Protein AF-A0A9Q5SL62-F1 (afdb_monomer_lite)

Radius of gyration: 17.14 Å; chains: 1; bounding box: 38×36×41 Å

Structure (mmCIF, N/CA/C/O backbone):
data_AF-A0A9Q5SL62-F1
#
_entry.id   AF-A0A9Q5SL62-F1
#
loop_
_atom_site.group_PDB
_atom_site.id
_atom_site.type_symbol
_atom_site.label_atom_id
_atom_site.label_alt_id
_atom_site.label_comp_id
_atom_site.label_asym_id
_atom_site.label_entity_id
_atom_site.label_seq_id
_atom_site.pdbx_PDB_ins_code
_atom_site.Cartn_x
_atom_site.Cartn_y
_atom_site.Cartn_z
_atom_site.occupancy
_atom_site.B_iso_or_equiv
_atom_site.auth_seq_id
_atom_site.auth_comp_id
_atom_site.auth_asym_id
_atom_site.auth_atom_id
_atom_site.pdbx_PDB_model_num
ATOM 1 N N . MET A 1 1 ? 7.998 -10.951 6.630 1.00 58.47 1 MET A N 1
ATOM 2 C CA . MET A 1 1 ? 6.609 -11.305 6.993 1.00 58.47 1 MET A CA 1
ATOM 3 C C . MET A 1 1 ? 5.928 -10.003 7.380 1.00 58.47 1 MET A C 1
ATOM 5 O O . MET A 1 1 ? 6.413 -9.354 8.298 1.00 58.47 1 MET A O 1
ATOM 9 N N . THR A 1 2 ? 4.948 -9.548 6.598 1.00 82.38 2 THR A N 1
ATOM 10 C CA . THR A 1 2 ? 4.288 -8.243 6.794 1.00 82.38 2 THR A CA 1
ATOM 11 C C . THR A 1 2 ? 3.267 -8.331 7.930 1.00 82.38 2 THR A C 1
ATOM 13 O O . THR A 1 2 ? 2.736 -9.412 8.191 1.00 82.38 2 THR A O 1
ATOM 16 N N . ILE A 1 3 ? 2.963 -7.214 8.601 1.00 90.12 3 ILE A N 1
ATOM 17 C CA . ILE A 1 3 ? 1.921 -7.172 9.646 1.00 90.12 3 ILE A CA 1
ATOM 18 C C . ILE A 1 3 ? 0.559 -7.653 9.110 1.00 90.12 3 ILE A C 1
ATOM 20 O O . ILE A 1 3 ? -0.175 -8.342 9.809 1.00 90.12 3 ILE A O 1
ATOM 24 N N . TYR A 1 4 ? 0.294 -7.405 7.824 1.00 94.62 4 TYR A N 1
ATOM 25 C CA . TYR A 1 4 ? -0.929 -7.787 7.114 1.00 94.62 4 TYR A CA 1
ATOM 26 C C . TYR A 1 4 ? -1.117 -9.300 6.943 1.00 94.62 4 TYR A C 1
ATOM 28 O O . TYR A 1 4 ? -2.226 -9.760 6.699 1.00 94.62 4 TYR A O 1
ATOM 36 N N . SER A 1 5 ? -0.052 -10.098 7.081 1.00 94.94 5 SER A N 1
ATOM 37 C CA . SER A 1 5 ? -0.150 -11.563 6.994 1.00 94.94 5 SER A CA 1
ATOM 38 C C . SER A 1 5 ? -0.755 -12.221 8.242 1.00 94.94 5 SER A C 1
ATOM 40 O O . SER A 1 5 ? -1.153 -13.384 8.185 1.00 94.94 5 SER A O 1
ATOM 42 N N . ASP A 1 6 ? -0.865 -11.484 9.352 1.00 96.56 6 ASP A N 1
ATOM 43 C CA . ASP A 1 6 ? -1.499 -11.935 10.591 1.00 96.56 6 ASP A CA 1
ATOM 44 C C . ASP A 1 6 ? -2.630 -10.973 10.980 1.00 96.56 6 ASP A C 1
ATOM 46 O O . ASP A 1 6 ? -2.451 -10.025 11.747 1.00 96.56 6 ASP A O 1
ATOM 50 N N . VAL A 1 7 ? -3.827 -11.241 10.449 1.00 97.25 7 VAL A N 1
ATOM 51 C CA . VAL A 1 7 ? -5.030 -10.414 10.659 1.00 97.25 7 VAL A CA 1
ATOM 52 C C . VAL A 1 7 ? -5.372 -10.268 12.143 1.00 97.25 7 VAL A C 1
ATOM 54 O O . VAL A 1 7 ? -5.831 -9.213 12.572 1.00 97.25 7 VAL A O 1
ATOM 57 N N . THR A 1 8 ? -5.145 -11.309 12.951 1.00 97.25 8 THR A N 1
ATOM 58 C CA . THR A 1 8 ? -5.443 -11.259 14.391 1.00 97.25 8 THR A CA 1
ATOM 59 C C . THR A 1 8 ? -4.473 -10.341 15.119 1.00 97.25 8 THR A C 1
ATOM 61 O O . THR A 1 8 ? -4.894 -9.543 15.960 1.00 97.25 8 THR A O 1
ATOM 64 N N . LYS A 1 9 ? -3.183 -10.416 14.783 1.00 96.00 9 LYS A N 1
ATOM 65 C CA . LYS A 1 9 ? -2.185 -9.490 15.313 1.00 96.00 9 LYS A CA 1
ATOM 66 C C . LYS A 1 9 ? -2.470 -8.055 14.873 1.00 96.00 9 LYS A C 1
ATOM 68 O O . LYS A 1 9 ? -2.503 -7.178 15.733 1.00 96.00 9 LYS A O 1
ATOM 73 N N . TYR A 1 10 ? -2.749 -7.831 13.589 1.00 96.81 10 TYR A N 1
ATOM 74 C CA . TYR A 1 10 ? -3.093 -6.510 13.058 1.00 96.81 10 TYR A CA 1
ATOM 75 C C . TYR A 1 10 ? -4.309 -5.905 13.771 1.00 96.81 10 TYR A C 1
ATOM 77 O O . TYR A 1 10 ? -4.242 -4.782 14.265 1.00 96.81 10 TYR A O 1
ATOM 85 N N . ALA A 1 11 ? -5.399 -6.671 13.903 1.00 96.81 11 ALA A N 1
ATOM 86 C CA . ALA A 1 11 ? -6.613 -6.225 14.587 1.00 96.81 11 ALA A CA 1
ATOM 87 C C . ALA A 1 11 ? -6.337 -5.798 16.032 1.00 96.81 11 ALA A C 1
ATOM 89 O O . ALA A 1 11 ? -6.853 -4.782 16.497 1.00 96.81 11 ALA A O 1
ATOM 90 N N . LYS A 1 12 ? -5.494 -6.563 16.736 1.00 94.50 12 LYS A N 1
ATOM 91 C CA . LYS A 1 12 ? -5.102 -6.269 18.114 1.00 94.50 12 LYS A CA 1
ATOM 92 C C . LYS A 1 12 ? -4.260 -4.999 18.213 1.00 94.50 12 LYS A C 1
ATOM 94 O O . LYS A 1 12 ? -4.520 -4.194 19.100 1.00 94.50 12 LYS A O 1
ATOM 99 N N . GLU A 1 13 ? -3.261 -4.839 17.348 1.00 93.00 13 GLU A N 1
ATOM 100 C CA . GLU A 1 13 ? -2.393 -3.653 17.346 1.00 93.00 13 GLU A CA 1
ATOM 101 C C . GLU A 1 13 ? -3.171 -2.389 16.975 1.00 93.00 13 GLU A C 1
ATOM 103 O O . GLU A 1 13 ? -2.979 -1.353 17.603 1.00 93.00 13 GLU A O 1
ATOM 108 N N . CYS A 1 14 ? -4.118 -2.496 16.040 1.00 93.31 14 CYS A N 1
ATOM 109 C CA . CYS A 1 14 ? -4.952 -1.373 15.620 1.00 93.31 14 CYS A 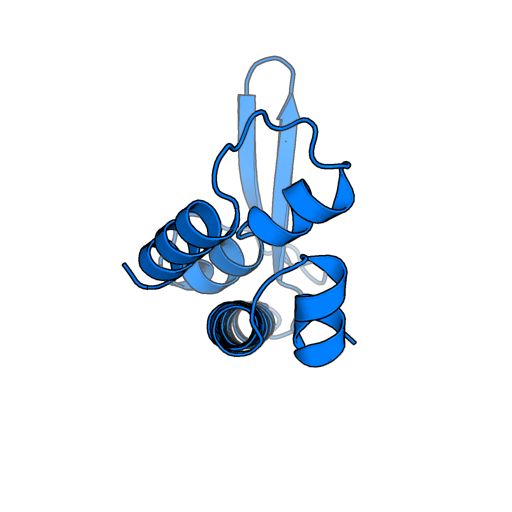CA 1
ATOM 110 C C . CYS A 1 14 ? -6.168 -1.124 16.526 1.00 93.31 14 CYS A C 1
ATOM 112 O O . CYS A 1 14 ? -6.832 -0.103 16.385 1.00 93.31 14 CYS A O 1
ATOM 114 N N . GLY A 1 15 ? -6.504 -2.040 17.439 1.00 93.12 15 GLY A N 1
ATOM 115 C CA . GLY A 1 15 ? -7.691 -1.921 18.291 1.00 93.12 15 GLY A CA 1
ATOM 116 C C . GLY A 1 15 ? -9.014 -1.930 17.512 1.00 93.12 15 GLY A C 1
ATOM 117 O O . GLY A 1 15 ? -9.920 -1.169 17.845 1.00 93.12 15 GLY A O 1
ATOM 118 N N . ILE A 1 16 ? -9.118 -2.761 16.470 1.00 95.44 16 ILE A N 1
ATOM 119 C CA . ILE A 1 16 ? -10.276 -2.834 15.557 1.00 95.44 16 ILE A CA 1
ATOM 120 C C . ILE A 1 16 ? -10.883 -4.239 15.508 1.00 95.44 16 ILE A C 1
ATOM 122 O O . ILE A 1 16 ? -10.315 -5.207 16.018 1.00 95.44 16 ILE A O 1
ATOM 126 N N . THR A 1 17 ? -12.050 -4.363 14.873 1.00 96.88 17 THR A N 1
ATOM 127 C CA . THR A 1 17 ? -12.686 -5.669 14.640 1.00 96.88 17 THR A CA 1
ATOM 128 C C . THR A 1 17 ? -11.895 -6.520 13.642 1.00 96.88 17 THR A C 1
ATOM 130 O O . THR A 1 17 ? -11.180 -5.998 12.782 1.00 96.88 17 THR A O 1
ATOM 133 N N . LEU A 1 18 ? -12.043 -7.847 13.720 1.00 97.56 18 LEU A N 1
ATOM 134 C CA . LEU A 1 18 ? -11.407 -8.763 12.765 1.00 97.56 18 LEU A CA 1
ATOM 135 C C . LEU A 1 18 ? -11.932 -8.549 11.342 1.00 97.56 18 LEU A C 1
ATOM 137 O O . LEU A 1 18 ? -11.177 -8.683 10.384 1.00 97.56 18 LEU A O 1
ATOM 141 N N . GLU A 1 19 ? -13.206 -8.191 11.198 1.00 96.56 19 GLU A N 1
ATOM 142 C CA . GLU A 1 19 ? -13.833 -7.880 9.918 1.00 96.56 19 GLU A CA 1
ATOM 143 C C . GLU A 1 19 ? -13.180 -6.657 9.263 1.00 96.56 19 GLU A C 1
ATOM 145 O O . GLU A 1 19 ? -12.805 -6.713 8.092 1.00 96.56 19 GLU A O 1
ATOM 150 N N . GLN A 1 20 ? -12.976 -5.577 10.026 1.00 95.94 20 GLN A N 1
ATOM 151 C CA . GLN A 1 20 ? -12.282 -4.381 9.541 1.00 95.94 20 GLN A CA 1
ATOM 152 C C . GLN A 1 20 ? -10.810 -4.661 9.229 1.00 95.94 20 GLN A C 1
ATOM 154 O O . GLN A 1 20 ? -10.314 -4.230 8.188 1.00 95.94 20 GLN A O 1
ATOM 159 N N . ALA A 1 21 ? -10.127 -5.402 10.106 1.00 97.12 21 ALA A N 1
ATOM 160 C CA . ALA A 1 21 ? -8.739 -5.797 9.908 1.00 97.12 21 ALA A CA 1
ATOM 161 C C . ALA A 1 21 ? -8.561 -6.624 8.636 1.00 97.12 21 ALA A C 1
ATOM 163 O O . ALA A 1 21 ? -7.611 -6.400 7.892 1.00 97.12 21 ALA A O 1
ATOM 164 N N . LYS A 1 22 ? -9.482 -7.553 8.360 1.00 96.94 22 LYS A N 1
ATOM 165 C CA . LYS A 1 22 ? -9.416 -8.417 7.183 1.00 96.94 22 LYS A CA 1
ATOM 166 C C . LYS A 1 22 ? -9.478 -7.622 5.884 1.00 96.94 22 LYS A C 1
ATOM 168 O O . LYS A 1 22 ? -8.627 -7.832 5.032 1.00 96.94 22 LYS A O 1
ATOM 173 N N . VAL A 1 23 ? -10.431 -6.695 5.753 1.00 96.12 23 VAL A N 1
ATOM 174 C CA . VAL A 1 23 ? -10.557 -5.843 4.551 1.00 96.12 23 VAL A CA 1
ATOM 175 C C . VAL A 1 23 ? -9.234 -5.147 4.246 1.00 96.12 23 VAL A C 1
ATOM 177 O O . VAL A 1 23 ? -8.759 -5.151 3.112 1.00 96.12 23 VAL A O 1
ATOM 180 N N . ARG A 1 24 ? -8.617 -4.591 5.286 1.00 94.56 24 ARG A N 1
ATOM 181 C CA . ARG A 1 24 ? -7.397 -3.808 5.167 1.00 94.56 24 ARG A CA 1
ATOM 182 C C . ARG A 1 24 ? -6.165 -4.668 4.895 1.00 94.56 24 ARG A C 1
ATOM 184 O O . ARG A 1 24 ? -5.394 -4.366 3.990 1.00 94.56 24 ARG A O 1
ATOM 191 N N . CYS A 1 25 ? -6.020 -5.778 5.618 1.00 96.12 25 CYS A N 1
ATOM 192 C CA . CYS A 1 25 ? -4.949 -6.743 5.380 1.00 96.12 25 CYS A CA 1
ATOM 193 C C . CYS A 1 25 ? -5.017 -7.311 3.958 1.00 96.12 25 CYS A C 1
ATOM 195 O O . CYS A 1 25 ? -3.993 -7.361 3.285 1.00 96.12 25 CYS A O 1
ATOM 197 N N . ASP A 1 26 ? -6.209 -7.687 3.481 1.00 95.62 26 ASP A N 1
ATOM 198 C CA . ASP A 1 26 ? -6.409 -8.208 2.125 1.00 95.62 26 ASP A CA 1
ATOM 199 C C . ASP A 1 26 ? -6.011 -7.158 1.068 1.00 95.62 26 ASP A C 1
ATOM 201 O O . ASP A 1 26 ? -5.337 -7.490 0.091 1.00 95.62 26 ASP A O 1
ATOM 205 N N . HIS A 1 27 ? -6.362 -5.885 1.287 1.00 94.75 27 HIS A N 1
ATOM 206 C CA . HIS A 1 27 ? -5.975 -4.775 0.413 1.00 94.75 27 HIS A CA 1
ATOM 207 C C . HIS A 1 27 ? -4.449 -4.585 0.350 1.00 94.75 27 HIS A C 1
ATOM 209 O O . HIS A 1 27 ? -3.869 -4.659 -0.732 1.00 94.75 27 HIS A O 1
ATOM 215 N N . PHE A 1 28 ? -3.769 -4.420 1.489 1.00 94.62 28 PHE A N 1
ATOM 216 C CA . PHE A 1 28 ? -2.320 -4.182 1.496 1.00 94.62 28 PHE A CA 1
ATOM 217 C C . PHE A 1 28 ? -1.495 -5.413 1.093 1.00 94.62 28 PHE A C 1
ATOM 219 O O . PHE A 1 28 ? -0.417 -5.269 0.518 1.00 94.62 28 PHE A O 1
ATOM 226 N N . LEU A 1 29 ? -1.989 -6.634 1.333 1.00 94.69 29 LEU A N 1
ATOM 227 C CA . LEU A 1 29 ? -1.372 -7.845 0.781 1.00 94.69 29 LEU A CA 1
ATOM 228 C C . LEU A 1 29 ? -1.453 -7.867 -0.746 1.00 94.69 29 LEU A C 1
ATOM 230 O O . LEU A 1 29 ? -0.471 -8.229 -1.394 1.00 94.69 29 LEU A O 1
ATOM 234 N N . LYS A 1 30 ? -2.596 -7.465 -1.316 1.00 93.75 30 LYS A N 1
ATOM 235 C CA . LYS A 1 30 ? -2.765 -7.345 -2.765 1.00 93.75 30 LYS A CA 1
ATOM 236 C C . LYS A 1 30 ? -1.815 -6.295 -3.346 1.00 93.75 30 LYS A C 1
ATOM 238 O O . LYS A 1 30 ? -1.094 -6.620 -4.283 1.00 93.75 30 LYS A O 1
ATOM 243 N N . LEU A 1 31 ? -1.758 -5.094 -2.763 1.00 93.31 31 LEU A N 1
ATOM 244 C CA . LEU A 1 31 ? -0.833 -4.043 -3.206 1.00 93.31 31 LEU A CA 1
ATOM 245 C C . LEU A 1 31 ? 0.626 -4.503 -3.154 1.00 93.31 31 LEU A C 1
ATOM 247 O O . LEU A 1 31 ? 1.384 -4.257 -4.084 1.00 93.31 31 LEU A O 1
ATOM 251 N N . ASN A 1 32 ? 1.014 -5.233 -2.106 1.00 92.19 32 ASN A N 1
ATOM 252 C CA . ASN A 1 32 ? 2.369 -5.760 -1.988 1.00 92.19 32 ASN A CA 1
ATOM 253 C C . ASN A 1 32 ? 2.701 -6.808 -3.067 1.00 92.19 32 ASN A C 1
ATOM 255 O O . ASN A 1 32 ? 3.819 -6.832 -3.573 1.00 92.19 32 ASN A O 1
ATOM 259 N N . ASP A 1 33 ? 1.757 -7.686 -3.413 1.00 93.00 33 ASP A N 1
ATOM 260 C CA . ASP A 1 33 ? 1.935 -8.666 -4.494 1.00 93.00 33 ASP A CA 1
ATOM 261 C C . ASP A 1 33 ? 1.991 -7.996 -5.880 1.00 93.00 33 ASP A C 1
ATOM 263 O O . ASP A 1 33 ? 2.824 -8.355 -6.713 1.00 93.00 33 ASP A O 1
ATOM 267 N N . GLU A 1 34 ? 1.138 -6.999 -6.125 1.00 93.75 34 GLU A N 1
ATOM 268 C CA . GLU A 1 34 ? 1.131 -6.219 -7.368 1.00 93.75 34 GLU A CA 1
ATOM 269 C C . GLU A 1 34 ? 2.409 -5.379 -7.519 1.00 93.75 34 GLU A C 1
ATOM 271 O O . GLU A 1 34 ? 3.027 -5.396 -8.587 1.00 93.75 34 GLU A O 1
ATOM 276 N N . GLY A 1 35 ? 2.845 -4.715 -6.446 1.00 92.38 35 GLY A N 1
ATOM 277 C CA . GLY A 1 35 ? 4.082 -3.940 -6.389 1.00 92.38 35 GLY A CA 1
ATOM 278 C C . GLY A 1 35 ? 5.314 -4.792 -6.683 1.00 92.38 35 GLY A C 1
ATOM 279 O O . GLY A 1 35 ? 6.082 -4.459 -7.582 1.00 92.38 35 GLY A O 1
ATOM 280 N N . GLU A 1 36 ? 5.460 -5.945 -6.020 1.00 91.81 36 GLU A N 1
ATOM 281 C CA . GLU A 1 36 ? 6.604 -6.851 -6.213 1.00 91.81 36 GLU A CA 1
ATOM 282 C C . GLU A 1 36 ? 6.705 -7.375 -7.659 1.00 91.81 36 GLU A C 1
ATOM 284 O O . GLU A 1 36 ? 7.799 -7.508 -8.218 1.00 91.81 36 GLU A O 1
ATOM 289 N N . LYS A 1 37 ? 5.562 -7.632 -8.308 1.00 92.12 37 LYS A N 1
ATOM 290 C CA . LYS A 1 37 ? 5.506 -8.022 -9.728 1.00 92.12 37 LYS A CA 1
ATOM 291 C C . LYS A 1 37 ? 5.866 -6.872 -10.663 1.00 92.12 37 LYS A C 1
ATOM 293 O O . LYS A 1 37 ? 6.466 -7.108 -11.710 1.00 92.12 37 LYS A O 1
ATOM 298 N N . ALA A 1 38 ? 5.517 -5.643 -10.298 1.00 93.06 38 ALA A N 1
ATOM 299 C CA . ALA A 1 38 ? 5.798 -4.452 -11.091 1.00 93.06 38 ALA A CA 1
ATOM 300 C C . ALA A 1 38 ? 7.271 -4.006 -11.026 1.00 93.06 38 ALA A C 1
ATOM 302 O O . ALA A 1 38 ? 7.690 -3.178 -11.831 1.00 93.06 38 ALA A O 1
ATOM 303 N N . ARG A 1 39 ? 8.094 -4.599 -10.147 1.00 94.50 39 ARG A N 1
ATOM 304 C CA . ARG A 1 39 ? 9.532 -4.292 -10.032 1.00 94.50 39 ARG A CA 1
ATOM 305 C C . ARG A 1 39 ? 10.402 -4.760 -11.202 1.00 94.50 39 ARG A C 1
ATOM 307 O O . ARG A 1 39 ? 11.618 -4.583 -11.159 1.00 94.50 39 ARG A O 1
ATOM 314 N N . VAL A 1 40 ? 9.844 -5.417 -12.213 1.00 95.69 40 VAL A N 1
ATOM 315 C CA . VAL A 1 40 ? 10.639 -5.980 -13.312 1.00 95.69 40 VAL A CA 1
ATOM 316 C C . VAL A 1 40 ? 11.110 -4.871 -14.251 1.00 95.69 40 VAL A C 1
ATOM 318 O O . VAL A 1 40 ? 10.307 -4.204 -14.900 1.00 95.69 40 VAL A O 1
ATOM 321 N N . CYS A 1 41 ? 12.426 -4.697 -14.361 1.00 96.31 41 CYS A N 1
ATOM 322 C CA . CYS A 1 41 ? 13.023 -3.717 -15.259 1.00 96.31 41 CYS A CA 1
ATOM 323 C C . CYS A 1 41 ? 12.805 -4.108 -16.731 1.00 96.31 41 CYS A C 1
ATOM 325 O O . CYS A 1 41 ? 13.166 -5.222 -17.118 1.00 96.31 41 CYS A O 1
ATOM 327 N N . PRO A 1 42 ? 12.299 -3.206 -17.595 1.00 95.12 42 PRO A N 1
ATOM 328 C CA . PRO A 1 42 ? 12.073 -3.521 -19.004 1.00 95.12 42 PRO A CA 1
ATOM 329 C C . PRO A 1 42 ? 13.373 -3.748 -19.793 1.00 95.12 42 PRO A C 1
ATOM 331 O O . PRO A 1 42 ? 13.349 -4.451 -20.802 1.00 95.12 42 PRO A O 1
ATOM 334 N N . GLU A 1 43 ? 14.511 -3.210 -19.342 1.00 96.88 43 GLU A N 1
ATOM 335 C CA . GLU A 1 43 ? 15.801 -3.387 -20.023 1.00 96.88 43 GLU A CA 1
ATOM 336 C C . GLU A 1 43 ? 16.533 -4.661 -19.592 1.00 96.88 43 GLU A C 1
ATOM 338 O O . GLU A 1 43 ? 16.859 -5.501 -20.430 1.00 96.88 43 GLU A O 1
ATOM 343 N N . CYS A 1 44 ? 16.797 -4.825 -18.291 1.00 96.44 44 CYS A N 1
ATOM 344 C CA . CYS A 1 44 ? 17.607 -5.937 -17.779 1.00 96.44 44 CYS A CA 1
ATOM 345 C C . CYS A 1 44 ? 16.787 -7.133 -17.270 1.00 96.44 44 CYS A C 1
ATOM 347 O O . CYS A 1 44 ? 17.371 -8.164 -16.934 1.00 96.44 44 CYS A O 1
ATOM 349 N N . GLN A 1 45 ? 15.453 -7.008 -17.221 1.00 96.25 45 GLN A N 1
ATOM 350 C CA . GLN A 1 45 ? 14.504 -8.050 -16.799 1.00 96.25 45 GLN A CA 1
ATOM 351 C C . GLN A 1 45 ? 14.684 -8.540 -15.349 1.00 96.25 45 GLN A C 1
ATOM 353 O O . GLN A 1 45 ? 14.087 -9.539 -14.955 1.00 96.25 45 GLN A O 1
ATOM 358 N N . GLN A 1 46 ? 15.481 -7.836 -14.539 1.00 96.38 46 GLN A N 1
ATOM 359 C CA . GLN A 1 46 ? 15.637 -8.103 -13.107 1.00 96.38 46 GLN A CA 1
ATOM 360 C C . GLN A 1 46 ? 14.513 -7.435 -12.302 1.00 96.38 46 GLN A C 1
ATOM 362 O O . GLN A 1 46 ? 14.002 -6.387 -12.698 1.00 96.38 46 GLN A O 1
ATOM 367 N N . GLN A 1 47 ? 14.136 -8.025 -11.163 1.00 95.06 47 GLN A N 1
ATOM 368 C CA . GLN A 1 47 ? 13.197 -7.433 -10.198 1.00 95.06 47 GLN A CA 1
ATOM 369 C C . GLN A 1 47 ? 13.901 -6.378 -9.333 1.00 95.06 47 GLN A C 1
ATOM 371 O O . GLN A 1 47 ? 14.200 -6.606 -8.164 1.00 95.06 47 GLN A O 1
ATOM 376 N N . SER A 1 48 ? 14.211 -5.239 -9.938 1.00 96.00 48 SER A N 1
ATOM 377 C CA . SER A 1 48 ? 15.089 -4.216 -9.362 1.00 96.00 48 SER A CA 1
ATOM 378 C C . SER A 1 48 ? 14.628 -2.788 -9.640 1.00 96.00 48 SER A C 1
ATOM 380 O O . SER A 1 48 ? 15.407 -1.855 -9.468 1.00 96.00 48 SER A O 1
ATOM 382 N N . LEU A 1 49 ? 13.396 -2.593 -10.123 1.00 96.56 49 LEU A N 1
ATOM 383 C CA . LEU A 1 49 ? 12.815 -1.256 -10.187 1.00 96.56 49 LEU A CA 1
ATOM 384 C C . LEU A 1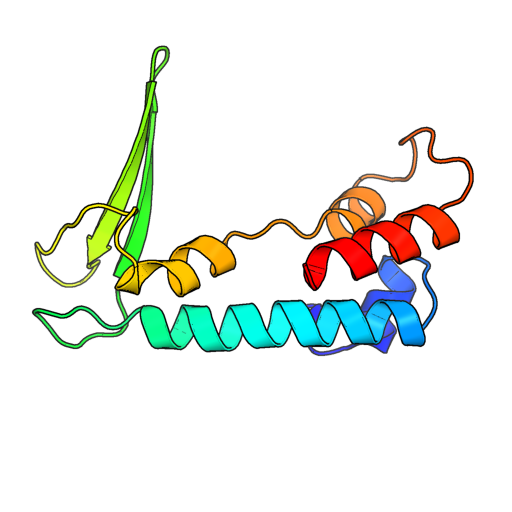 49 ? 12.419 -0.785 -8.788 1.00 96.56 49 LEU A C 1
ATOM 386 O O . 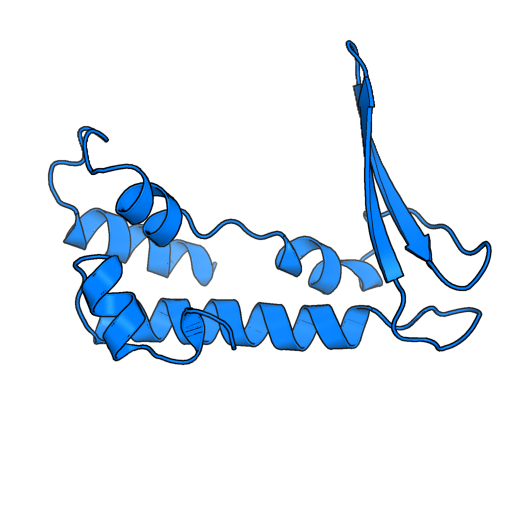LEU A 1 49 ? 11.826 -1.538 -8.006 1.00 96.56 49 LEU A O 1
ATOM 390 N N . ILE A 1 50 ? 12.717 0.483 -8.534 1.00 94.94 50 ILE A N 1
ATOM 391 C CA . ILE A 1 50 ? 12.331 1.248 -7.353 1.00 94.94 50 ILE A CA 1
ATOM 392 C C . ILE A 1 50 ? 11.804 2.621 -7.784 1.00 94.94 50 ILE A C 1
ATOM 394 O O . ILE A 1 50 ? 12.099 3.091 -8.889 1.00 94.94 50 ILE A O 1
ATOM 398 N N . ILE A 1 51 ? 11.031 3.261 -6.906 1.00 94.62 51 ILE A N 1
ATOM 399 C CA . ILE A 1 51 ? 10.751 4.693 -7.011 1.00 94.62 51 ILE A CA 1
ATOM 400 C C . ILE A 1 51 ? 11.823 5.415 -6.202 1.00 94.62 51 ILE A C 1
ATOM 402 O O . ILE A 1 51 ? 11.931 5.218 -4.993 1.00 94.62 51 ILE A O 1
ATOM 406 N N . GLU A 1 52 ? 12.619 6.228 -6.883 1.00 92.81 52 GLU A N 1
ATOM 407 C CA . GLU A 1 52 ? 13.608 7.092 -6.250 1.00 92.81 52 GLU A CA 1
ATOM 408 C C . GLU A 1 52 ? 12.982 8.467 -6.008 1.00 92.81 52 GLU A C 1
ATOM 410 O O . GLU A 1 52 ? 12.255 8.994 -6.859 1.00 92.81 52 GLU A O 1
ATOM 415 N N . HIS A 1 53 ? 13.271 9.055 -4.848 1.00 90.38 53 HIS A N 1
ATOM 416 C CA . HIS A 1 53 ? 12.760 10.361 -4.447 1.00 90.38 53 HIS A CA 1
ATOM 417 C C . HIS A 1 53 ? 13.921 11.327 -4.208 1.00 90.38 53 HIS A C 1
ATOM 419 O O . HIS A 1 53 ? 14.853 11.027 -3.463 1.00 90.38 53 HIS A O 1
ATOM 425 N N . SER A 1 54 ? 13.844 12.521 -4.792 1.00 86.69 54 SER A N 1
ATOM 426 C CA . SER A 1 54 ? 14.739 13.627 -4.461 1.00 86.69 54 SER A CA 1
ATOM 427 C C . SER A 1 54 ? 13.949 14.752 -3.823 1.00 86.69 54 SER A C 1
ATOM 429 O O . SER A 1 54 ? 13.095 15.354 -4.477 1.00 86.69 54 SER A O 1
ATOM 431 N N . ASP A 1 55 ? 14.296 15.050 -2.573 1.00 81.19 55 ASP A N 1
ATOM 432 C CA . ASP A 1 55 ? 13.813 16.214 -1.843 1.00 81.19 55 ASP A CA 1
ATOM 433 C C . ASP A 1 55 ? 14.924 17.266 -1.764 1.00 81.19 55 ASP A C 1
ATOM 435 O O . ASP A 1 55 ? 15.983 17.049 -1.169 1.00 81.19 55 ASP A O 1
ATOM 439 N N . CYS A 1 56 ? 14.683 18.432 -2.357 1.00 75.56 56 CYS A N 1
ATOM 440 C CA . CYS A 1 56 ? 15.473 19.636 -2.119 1.00 75.56 56 CYS A CA 1
ATOM 441 C C . CYS A 1 56 ? 14.569 20.746 -1.562 1.00 75.56 56 CYS A C 1
ATOM 443 O O . CYS A 1 56 ? 13.347 20.655 -1.659 1.00 75.56 56 CYS A O 1
ATOM 445 N N . GLU A 1 57 ? 15.152 21.808 -0.991 1.00 73.56 57 GLU A N 1
ATOM 446 C CA . GLU A 1 57 ? 14.411 22.891 -0.304 1.00 73.56 57 GLU A CA 1
ATOM 447 C C . GLU A 1 57 ? 13.223 23.474 -1.099 1.00 73.56 57 GLU A C 1
ATOM 449 O O . GLU A 1 57 ? 12.305 24.027 -0.496 1.00 73.56 57 GLU A O 1
ATOM 454 N N . TYR A 1 58 ? 13.227 23.361 -2.433 1.00 71.94 58 TYR A N 1
ATOM 455 C CA . TYR A 1 58 ? 12.250 24.004 -3.317 1.00 71.94 58 TYR A CA 1
ATOM 456 C C . TYR A 1 58 ? 11.529 23.049 -4.277 1.00 71.94 58 TYR A C 1
ATOM 458 O O . TYR A 1 58 ? 10.682 23.505 -5.047 1.00 71.94 58 TYR A O 1
ATOM 466 N N . SER A 1 59 ? 11.836 21.749 -4.264 1.00 74.50 59 SER A N 1
ATOM 467 C CA . SER A 1 59 ? 11.126 20.765 -5.086 1.00 74.50 59 SER A CA 1
ATOM 468 C C . SER A 1 59 ? 11.291 19.350 -4.554 1.00 74.50 59 SER A C 1
ATOM 470 O O . SER A 1 59 ? 12.401 18.950 -4.204 1.00 74.50 59 SER A O 1
ATOM 472 N N . SER A 1 60 ? 10.210 18.580 -4.614 1.00 81.62 60 SER A N 1
ATOM 473 C CA . SER A 1 60 ? 10.250 17.125 -4.574 1.00 81.62 60 SER A CA 1
ATOM 474 C C . SER A 1 60 ? 10.052 16.587 -5.990 1.00 81.62 60 SER A C 1
ATOM 476 O O . SER A 1 60 ? 9.193 17.057 -6.742 1.00 81.62 60 SER A O 1
ATOM 478 N N . THR A 1 61 ? 10.884 15.633 -6.393 1.00 87.88 61 THR A N 1
ATOM 479 C CA . THR A 1 61 ? 10.737 14.927 -7.674 1.00 87.88 61 THR A CA 1
ATOM 480 C C . THR A 1 61 ? 10.891 13.433 -7.457 1.00 87.88 61 THR A C 1
ATOM 482 O O . THR A 1 61 ? 11.565 12.996 -6.524 1.00 87.88 61 THR A O 1
ATOM 485 N N . SER A 1 62 ? 10.224 12.633 -8.285 1.00 92.94 62 SER A N 1
ATOM 486 C CA . SER A 1 62 ? 10.299 11.174 -8.205 1.00 92.94 62 SER A CA 1
ATOM 487 C C . SER A 1 62 ? 10.376 10.572 -9.598 1.00 92.94 62 SER A C 1
ATOM 489 O O . SER A 1 62 ? 9.758 11.082 -10.534 1.00 92.94 62 SER A O 1
ATOM 491 N N . TRP A 1 63 ? 11.159 9.511 -9.736 1.00 95.25 63 TRP A N 1
ATOM 492 C CA . TRP A 1 63 ? 11.359 8.797 -10.994 1.00 95.25 63 TRP A CA 1
ATOM 493 C C . TRP A 1 63 ? 11.517 7.302 -10.731 1.00 95.25 63 TRP A C 1
ATOM 495 O O . TRP A 1 63 ? 11.798 6.873 -9.614 1.00 95.25 63 TRP A O 1
ATOM 505 N N . ILE A 1 64 ? 11.332 6.502 -11.776 1.00 96.81 64 ILE A N 1
ATOM 506 C CA .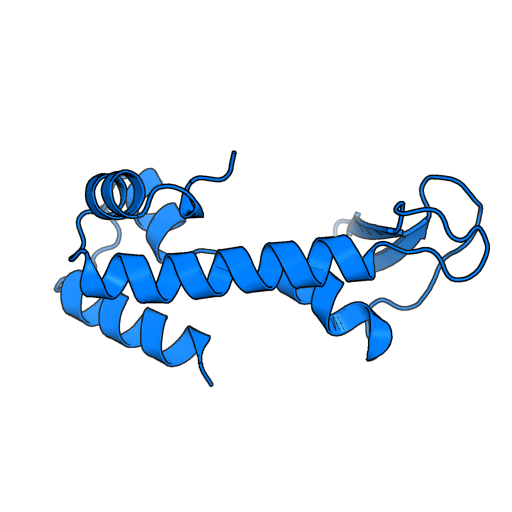 ILE A 1 64 ? 11.665 5.082 -11.743 1.00 96.81 64 ILE A CA 1
ATOM 507 C C . ILE A 1 64 ? 13.155 4.925 -11.971 1.00 96.81 64 ILE A C 1
ATOM 509 O O . ILE A 1 64 ? 13.701 5.509 -12.907 1.00 96.81 64 ILE A O 1
ATOM 513 N N . GLN A 1 65 ? 13.794 4.090 -11.163 1.00 96.94 65 GLN A N 1
ATOM 514 C CA . GLN A 1 65 ? 15.187 3.704 -11.329 1.00 96.94 65 GLN A CA 1
ATOM 515 C C . GLN A 1 65 ? 15.317 2.186 -11.238 1.00 96.94 65 GLN A C 1
ATOM 517 O O . GLN A 1 65 ? 14.683 1.547 -10.40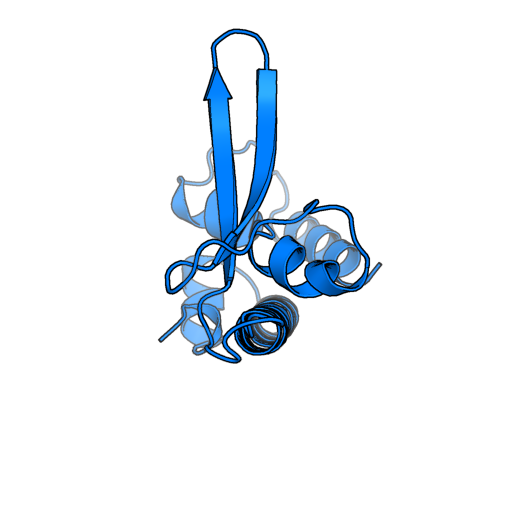4 1.00 96.94 65 GLN A O 1
ATOM 522 N N . CYS A 1 66 ? 16.153 1.606 -12.096 1.00 97.56 66 CYS A N 1
ATOM 523 C CA . CYS A 1 66 ? 16.623 0.240 -11.922 1.00 97.56 66 CYS A CA 1
ATOM 524 C C . CYS A 1 66 ? 17.899 0.230 -11.070 1.00 97.56 66 CYS A C 1
ATOM 526 O O . CYS A 1 66 ? 18.852 0.936 -11.379 1.00 97.56 66 CYS A O 1
ATOM 528 N N . GLU A 1 67 ? 17.953 -0.601 -10.033 1.00 96.44 67 GLU A N 1
ATOM 529 C CA . GLU A 1 67 ? 19.146 -0.730 -9.180 1.00 96.44 67 GLU A CA 1
ATOM 530 C C . GLU A 1 67 ? 20.293 -1.508 -9.859 1.00 96.44 67 GLU A C 1
ATOM 532 O O . GLU A 1 67 ? 21.453 -1.369 -9.484 1.00 96.44 67 GLU A O 1
ATOM 537 N N . GLU A 1 68 ? 19.985 -2.295 -10.896 1.00 97.56 68 GLU A N 1
ATOM 538 C CA . GLU A 1 68 ? 20.929 -3.215 -11.556 1.00 97.56 68 GLU A CA 1
ATOM 539 C C . GLU A 1 68 ? 21.469 -2.693 -12.901 1.00 97.56 68 GLU A C 1
ATOM 541 O O . GLU A 1 68 ? 22.417 -3.243 -13.465 1.00 97.56 68 GLU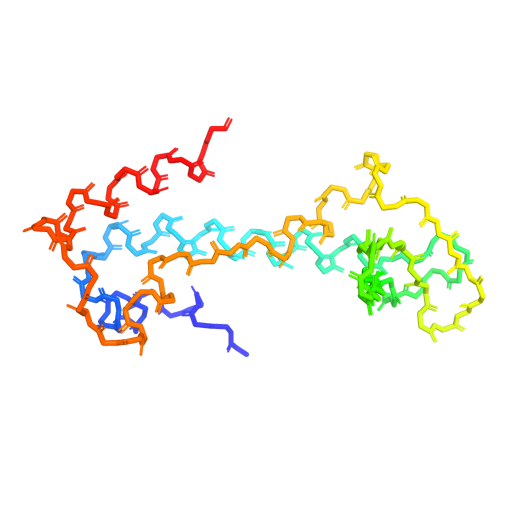 A O 1
ATOM 546 N N . CYS A 1 69 ? 20.854 -1.655 -13.474 1.00 96.12 69 CYS A N 1
ATOM 547 C CA . CYS A 1 69 ? 21.271 -1.070 -14.752 1.00 96.12 69 CYS A CA 1
ATOM 548 C C . CYS A 1 69 ? 20.957 0.430 -14.795 1.00 96.12 69 CYS A C 1
ATOM 550 O O . CYS A 1 69 ? 20.342 0.962 -13.883 1.00 96.12 69 CYS A O 1
ATOM 552 N N . ASN A 1 70 ? 21.321 1.119 -15.876 1.00 96.06 70 ASN A N 1
ATOM 553 C CA . ASN A 1 70 ? 21.140 2.573 -15.979 1.00 96.06 70 ASN A CA 1
ATOM 554 C C . ASN A 1 70 ? 19.727 3.008 -16.416 1.00 96.06 70 ASN A C 1
ATOM 556 O O . ASN A 1 70 ? 19.547 4.162 -16.806 1.00 96.06 70 ASN A O 1
ATOM 560 N N . PHE A 1 71 ? 18.746 2.103 -16.401 1.00 97.44 71 PHE A N 1
ATOM 561 C CA . PHE A 1 71 ? 17.376 2.427 -16.784 1.00 97.44 71 PHE A CA 1
ATOM 562 C C . PHE A 1 71 ? 16.747 3.398 -15.783 1.00 97.44 71 PHE A C 1
ATOM 564 O O . PHE A 1 71 ? 16.719 3.133 -14.576 1.00 97.44 71 PHE A O 1
ATOM 571 N N . THR A 1 72 ? 16.186 4.482 -16.311 1.00 97.25 72 THR A N 1
ATOM 572 C CA . THR A 1 72 ? 15.335 5.411 -15.573 1.00 97.25 72 THR A CA 1
ATOM 573 C C . THR A 1 72 ? 14.100 5.762 -16.389 1.00 97.25 72 THR A C 1
ATOM 575 O O . THR A 1 72 ? 14.126 5.714 -17.621 1.00 97.25 72 THR A O 1
ATOM 578 N N . ASP A 1 73 ? 13.004 6.105 -15.712 1.00 97.06 73 ASP A N 1
ATOM 579 C CA . ASP A 1 73 ? 11.773 6.500 -16.392 1.00 97.06 73 ASP A CA 1
ATOM 580 C C . ASP A 1 73 ? 10.888 7.443 -15.566 1.00 97.06 73 ASP A C 1
ATOM 582 O O . ASP A 1 73 ? 11.079 7.619 -14.364 1.00 97.06 73 ASP A O 1
ATOM 586 N N . ASP A 1 74 ? 9.896 8.044 -16.219 1.00 94.81 74 ASP A N 1
ATOM 587 C CA . ASP A 1 74 ? 8.865 8.854 -15.572 1.00 94.81 74 ASP A CA 1
ATOM 588 C C . ASP A 1 74 ? 7.960 7.972 -14.700 1.00 94.81 74 ASP A C 1
ATOM 590 O O . ASP A 1 74 ? 7.349 7.014 -15.184 1.00 94.81 74 ASP A O 1
ATOM 594 N N . VAL A 1 75 ? 7.850 8.325 -13.417 1.00 94.06 75 VAL A N 1
ATOM 595 C CA . VAL A 1 75 ? 7.018 7.616 -12.438 1.00 94.06 75 VAL A CA 1
ATOM 596 C C . VAL A 1 75 ? 5.534 7.621 -12.813 1.00 94.06 75 VAL A C 1
ATOM 598 O O . VAL A 1 75 ? 4.837 6.665 -12.494 1.00 94.06 75 VAL A O 1
ATOM 601 N N . ASN A 1 76 ? 5.051 8.622 -13.558 1.00 93.06 76 ASN A N 1
ATOM 602 C CA . ASN A 1 76 ? 3.628 8.821 -13.858 1.00 93.06 76 ASN A CA 1
ATOM 603 C C . ASN A 1 76 ? 3.070 7.901 -14.957 1.00 93.06 76 ASN A C 1
ATOM 605 O O . ASN A 1 76 ? 1.898 8.017 -15.321 1.00 93.06 76 ASN A O 1
ATOM 609 N N . LYS A 1 77 ? 3.878 7.007 -15.538 1.00 94.31 77 LYS A N 1
ATOM 610 C CA . LYS A 1 77 ? 3.389 6.086 -16.575 1.00 94.31 77 LYS A CA 1
ATOM 611 C C . LYS A 1 77 ? 2.476 5.014 -15.982 1.00 94.31 77 LYS A C 1
ATOM 613 O O . LYS A 1 77 ? 2.749 4.472 -14.916 1.00 94.31 77 LYS A O 1
ATOM 618 N N . GLU A 1 78 ? 1.447 4.628 -16.742 1.00 92.31 78 GLU A N 1
ATOM 619 C CA . GLU A 1 78 ? 0.442 3.628 -16.333 1.00 92.31 78 GLU A CA 1
ATOM 620 C C . GLU A 1 78 ? 1.059 2.299 -15.865 1.00 92.31 78 GLU A C 1
ATOM 622 O O . GLU A 1 78 ? 0.583 1.690 -14.911 1.00 92.31 78 GLU A O 1
ATOM 627 N N . GLN A 1 79 ? 2.161 1.869 -16.489 1.00 91.56 79 GLN A N 1
ATOM 628 C CA . GLN A 1 79 ? 2.856 0.629 -16.126 1.00 91.56 79 GLN A CA 1
ATOM 629 C C . GLN A 1 79 ? 3.452 0.635 -14.706 1.00 91.56 79 GLN A C 1
ATOM 631 O O . GLN A 1 79 ? 3.761 -0.429 -14.177 1.00 91.56 79 GLN A O 1
ATOM 636 N N . TYR A 1 80 ? 3.603 1.808 -14.085 1.00 93.88 80 TYR A N 1
ATOM 637 C CA . TYR A 1 80 ? 4.179 1.970 -12.750 1.00 93.88 80 TYR A CA 1
ATOM 638 C C . TYR A 1 80 ? 3.140 2.245 -11.666 1.00 93.88 80 TYR A C 1
ATOM 640 O O . TYR A 1 80 ? 3.512 2.409 -10.510 1.00 93.88 80 TYR A O 1
ATOM 648 N N . VAL A 1 81 ? 1.845 2.245 -11.993 1.00 93.38 81 VAL A N 1
ATOM 649 C CA . VAL A 1 81 ? 0.767 2.488 -11.017 1.00 93.38 81 VAL A CA 1
ATOM 650 C C . VAL A 1 81 ? 0.836 1.506 -9.843 1.00 93.38 81 VAL A C 1
ATOM 652 O O . VAL A 1 81 ? 0.724 1.913 -8.694 1.00 93.38 81 VAL A O 1
ATOM 655 N N . ALA A 1 82 ? 1.112 0.225 -10.102 1.00 93.31 82 ALA A N 1
ATOM 656 C CA . ALA A 1 82 ? 1.271 -0.767 -9.036 1.00 93.31 82 ALA A CA 1
ATOM 657 C C . ALA A 1 82 ? 2.497 -0.502 -8.140 1.00 93.31 82 ALA A C 1
ATOM 659 O O . ALA A 1 82 ? 2.423 -0.710 -6.933 1.00 93.31 82 ALA A O 1
ATOM 660 N N . LEU A 1 83 ? 3.606 -0.010 -8.709 1.00 92.12 83 LEU A N 1
ATOM 661 C CA . LEU A 1 83 ? 4.769 0.427 -7.928 1.00 92.12 83 LEU A CA 1
ATOM 662 C C . LEU A 1 83 ? 4.431 1.654 -7.080 1.00 92.12 83 LEU A C 1
ATOM 664 O O . LEU A 1 83 ? 4.852 1.711 -5.934 1.00 92.12 83 LEU A O 1
ATOM 668 N N . GLN A 1 84 ? 3.659 2.605 -7.615 1.00 90.94 84 GLN A N 1
ATOM 669 C CA . GLN A 1 84 ? 3.216 3.789 -6.874 1.00 90.94 84 GLN A CA 1
ATOM 670 C C . GLN A 1 84 ? 2.329 3.400 -5.688 1.00 90.94 84 GLN A C 1
ATOM 672 O O . GLN A 1 84 ? 2.617 3.802 -4.565 1.00 90.94 84 GLN A O 1
ATOM 677 N N . HIS A 1 85 ? 1.319 2.551 -5.913 1.00 90.50 85 HIS A N 1
ATOM 678 C CA . HIS A 1 85 ? 0.434 2.076 -4.846 1.00 90.50 85 HIS A CA 1
ATOM 679 C C . HIS A 1 85 ? 1.163 1.240 -3.789 1.00 90.50 85 HIS A C 1
ATOM 681 O O . HIS A 1 85 ? 0.695 1.095 -2.666 1.00 90.50 85 HIS A O 1
ATOM 687 N N . TRP A 1 86 ? 2.335 0.685 -4.099 1.00 86.25 86 TRP A N 1
ATOM 688 C CA . TRP A 1 86 ? 3.110 -0.039 -3.095 1.00 86.25 86 TRP A CA 1
ATOM 689 C C . TRP A 1 86 ? 3.625 0.869 -1.964 1.00 86.25 86 TRP A C 1
ATOM 691 O O . TRP A 1 86 ? 3.926 0.384 -0.873 1.00 86.25 86 TRP A O 1
ATOM 701 N N . TYR A 1 87 ? 3.670 2.182 -2.206 1.00 82.12 87 TYR A N 1
ATOM 702 C CA . TYR A 1 87 ? 3.958 3.210 -1.206 1.00 82.12 87 TYR A CA 1
ATOM 703 C C . TYR A 1 87 ? 2.687 3.798 -0.570 1.00 82.12 87 TYR A C 1
ATOM 705 O O . TYR A 1 87 ? 2.784 4.777 0.175 1.00 82.12 87 TYR A O 1
ATOM 713 N N . ASP A 1 88 ? 1.505 3.223 -0.830 1.00 87.75 88 ASP A N 1
ATOM 714 C CA . ASP A 1 88 ? 0.262 3.664 -0.200 1.00 87.75 88 ASP A CA 1
ATOM 715 C C . ASP A 1 88 ? 0.347 3.536 1.322 1.00 87.75 88 ASP A C 1
ATOM 717 O O . ASP A 1 88 ? 0.885 2.582 1.896 1.00 87.75 88 ASP A O 1
ATOM 721 N N . PHE A 1 89 ? -0.198 4.546 1.991 1.00 88.38 89 PHE A N 1
ATOM 722 C CA . PHE A 1 89 ? -0.028 4.737 3.419 1.00 88.38 89 PHE A CA 1
ATOM 723 C C . PHE A 1 89 ? -1.147 4.071 4.223 1.00 88.38 89 PHE A C 1
ATOM 725 O O . PHE A 1 89 ? -2.323 4.405 4.074 1.00 88.38 89 PHE A O 1
ATOM 732 N N . ASP A 1 90 ? -0.777 3.177 5.146 1.00 93.25 90 ASP A N 1
ATOM 733 C CA . ASP A 1 90 ? -1.712 2.615 6.122 1.00 93.25 90 ASP A CA 1
ATOM 734 C C . ASP A 1 90 ? -1.952 3.613 7.278 1.00 93.25 90 ASP A C 1
ATOM 736 O O . ASP A 1 90 ? -1.308 3.554 8.327 1.00 93.25 90 ASP A O 1
ATOM 740 N N . ASP A 1 91 ? -2.911 4.524 7.089 1.00 91.44 91 ASP A N 1
ATOM 741 C CA . ASP A 1 91 ? -3.336 5.513 8.091 1.00 91.44 91 ASP A CA 1
ATOM 742 C C . ASP A 1 91 ? -3.786 4.898 9.428 1.00 91.44 91 ASP A C 1
ATOM 744 O O . ASP A 1 91 ? -3.401 5.391 10.488 1.00 91.44 91 ASP A O 1
ATOM 748 N N . VAL A 1 92 ? -4.557 3.809 9.406 1.00 93.88 92 VAL A N 1
ATOM 749 C CA . VAL A 1 92 ? -5.062 3.135 10.615 1.00 93.88 92 VAL A CA 1
ATOM 750 C C . VAL A 1 92 ? -3.919 2.584 11.469 1.00 93.88 92 VAL A C 1
ATOM 752 O O . VAL A 1 92 ? -3.882 2.834 12.675 1.00 93.88 92 VAL A O 1
ATOM 755 N N . LEU A 1 93 ? -2.974 1.872 10.855 1.00 93.19 93 LEU A N 1
ATOM 756 C CA . LEU A 1 93 ? -1.794 1.325 11.516 1.00 93.19 93 LEU A CA 1
ATOM 757 C C . LEU A 1 93 ? -0.901 2.447 12.040 1.00 93.19 93 LEU A C 1
ATOM 759 O O . LEU A 1 93 ? -0.472 2.392 13.190 1.00 93.19 93 LEU A O 1
ATOM 763 N N . ALA A 1 94 ? -0.657 3.483 11.234 1.00 90.69 94 ALA A N 1
ATOM 764 C CA . ALA A 1 94 ? 0.155 4.619 11.651 1.00 90.69 94 ALA A CA 1
ATOM 765 C C . ALA A 1 94 ? -0.434 5.313 12.886 1.00 90.69 94 ALA A C 1
ATOM 767 O O . ALA A 1 94 ? 0.273 5.504 13.874 1.00 90.69 94 ALA A O 1
ATOM 768 N N . ILE A 1 95 ? -1.736 5.614 12.861 1.00 91.38 95 ILE A N 1
ATOM 769 C CA . ILE A 1 95 ? -2.450 6.230 13.985 1.00 91.38 95 ILE A CA 1
ATOM 770 C C . ILE A 1 95 ? -2.415 5.330 15.225 1.00 91.38 95 ILE A C 1
ATOM 772 O O . ILE A 1 95 ? -2.196 5.820 16.335 1.00 91.38 95 ILE A O 1
ATOM 776 N N . ALA A 1 96 ? -2.615 4.022 15.053 1.00 89.56 96 ALA A N 1
ATOM 777 C CA . ALA A 1 96 ? -2.559 3.071 16.156 1.00 89.56 96 ALA A CA 1
ATOM 778 C C . ALA A 1 96 ? -1.162 2.996 16.796 1.00 89.56 96 ALA A C 1
ATOM 780 O O . ALA A 1 96 ? -1.050 2.895 18.019 1.00 89.56 96 ALA A O 1
ATOM 781 N N . CYS A 1 97 ? -0.098 3.088 15.990 1.00 85.06 97 CYS A N 1
ATOM 782 C CA . CYS A 1 97 ? 1.284 3.059 16.463 1.00 85.06 97 CYS A CA 1
ATOM 783 C C . CYS A 1 97 ? 1.732 4.350 17.164 1.00 85.06 97 CYS A C 1
ATOM 785 O O . CYS A 1 97 ? 2.603 4.282 18.027 1.00 85.06 97 CYS A O 1
ATOM 787 N N . THR A 1 98 ? 1.175 5.516 16.820 1.00 80.00 98 THR A N 1
ATOM 788 C CA . THR A 1 98 ? 1.617 6.816 17.367 1.00 80.00 98 THR A CA 1
ATOM 789 C C . THR A 1 98 ? 1.018 7.184 18.728 1.00 80.00 98 THR A C 1
ATOM 791 O O . THR A 1 98 ? 1.202 8.314 19.165 1.00 80.00 98 THR A O 1
ATOM 794 N N . GLU A 1 99 ? 0.346 6.242 19.401 1.00 60.94 99 GLU A N 1
ATOM 795 C CA . GLU A 1 99 ? -0.514 6.466 20.573 1.00 60.94 99 GLU A CA 1
ATOM 796 C C . GLU A 1 99 ? -1.695 7.401 20.224 1.00 60.94 99 GLU A C 1
ATOM 798 O O . GLU A 1 99 ? -1.534 8.487 19.677 1.00 60.94 99 GLU A O 1
ATOM 803 N N . MET A 1 100 ? -2.932 6.954 20.467 1.00 61.19 100 MET A N 1
ATOM 804 C CA . MET A 1 100 ? -4.170 7.597 19.991 1.00 61.19 100 MET A CA 1
ATOM 805 C C . MET A 1 100 ? -4.489 8.956 20.667 1.00 61.19 100 MET A C 1
ATOM 807 O O . MET A 1 100 ? -5.553 9.126 21.257 1.00 61.19 100 MET A O 1
ATOM 811 N N . GLU A 1 101 ? -3.629 9.966 20.547 1.00 60.66 101 GLU A N 1
ATOM 812 C CA . GLU A 1 101 ? -3.950 11.377 20.824 1.00 60.66 101 GLU A CA 1
ATOM 813 C C . GLU A 1 101 ? -4.397 12.114 19.547 1.00 60.66 101 GLU A C 1
ATOM 815 O O . GLU A 1 101 ? -4.128 13.291 19.330 1.00 60.66 101 GLU A O 1
ATOM 820 N N . THR A 1 102 ? -5.118 11.425 18.662 1.00 63.94 102 THR A N 1
ATOM 821 C CA . THR A 1 102 ? -5.556 11.973 17.367 1.00 63.94 102 THR A CA 1
ATOM 822 C C . THR A 1 102 ? -6.831 12.814 17.444 1.00 63.94 102 THR A C 1
ATOM 824 O O . THR A 1 102 ? -7.270 13.379 16.445 1.00 63.94 102 THR A O 1
ATOM 827 N N . GLY A 1 103 ? -7.479 12.884 18.613 1.00 73.44 103 GLY A N 1
ATOM 828 C CA . GLY A 1 103 ? -8.780 13.545 18.771 1.00 73.44 103 GLY A CA 1
ATOM 829 C C . GLY A 1 103 ? -9.943 12.824 18.070 1.00 73.44 103 GLY A C 1
ATOM 830 O O . GLY A 1 103 ? -11.056 13.361 18.020 1.00 73.44 103 GLY A O 1
ATOM 831 N N . ILE A 1 104 ? -9.720 11.611 17.547 1.00 83.69 104 ILE A N 1
ATOM 832 C CA . ILE A 1 104 ? -10.756 10.777 16.929 1.00 83.69 104 ILE A CA 1
ATOM 833 C C . ILE A 1 104 ? -11.721 10.297 18.017 1.00 83.69 104 ILE A C 1
ATOM 835 O O . ILE A 1 104 ? -11.355 9.554 18.923 1.00 83.69 104 ILE A O 1
ATOM 839 N N . LYS A 1 105 ? -12.982 10.733 17.927 1.00 82.81 105 LYS A N 1
ATOM 840 C CA . LYS A 1 105 ? -14.019 10.421 18.928 1.00 82.81 105 LYS A CA 1
ATOM 841 C C . LYS A 1 105 ? -14.610 9.019 18.783 1.00 82.81 105 LYS A C 1
ATOM 843 O O . LYS A 1 105 ? -15.087 8.464 19.765 1.00 82.81 105 LYS A O 1
ATOM 848 N N . ASP A 1 106 ? -14.622 8.488 17.563 1.00 91.06 106 ASP A N 1
ATOM 849 C CA . ASP A 1 106 ? -15.166 7.171 17.236 1.00 91.06 106 ASP A CA 1
ATOM 850 C C . ASP A 1 106 ? -14.212 6.463 16.274 1.00 91.06 106 ASP A C 1
ATOM 852 O O . ASP A 1 106 ? -14.241 6.674 15.059 1.00 91.06 106 ASP A O 1
ATOM 856 N N . TRP A 1 107 ? -13.322 5.662 16.856 1.00 91.62 107 TRP A N 1
ATOM 857 C CA . TRP A 1 107 ? -12.294 4.931 16.126 1.00 91.62 107 TRP A CA 1
ATOM 858 C C . TRP A 1 107 ? -12.888 3.921 15.144 1.00 91.62 107 TRP A C 1
ATOM 860 O O . TRP A 1 107 ? -12.468 3.858 13.994 1.00 91.62 107 TRP A O 1
ATOM 870 N N . ASN A 1 108 ? -13.928 3.189 15.552 1.00 92.06 108 ASN A N 1
ATOM 871 C CA . ASN A 1 108 ? -14.550 2.186 14.692 1.00 92.06 108 ASN A CA 1
ATOM 872 C C . ASN A 1 108 ? -15.177 2.821 13.452 1.00 92.06 108 ASN A C 1
ATOM 874 O O . ASN A 1 108 ? -14.986 2.311 12.350 1.00 92.06 108 ASN A O 1
ATOM 878 N N . LYS A 1 109 ? -15.878 3.949 13.616 1.00 93.94 109 LYS A N 1
ATOM 879 C CA . LYS A 1 109 ? -16.461 4.677 12.485 1.00 93.94 109 LYS A CA 1
ATOM 880 C C . LYS A 1 109 ? -15.396 5.270 11.563 1.00 93.94 109 LYS A C 1
ATOM 882 O O . LYS A 1 109 ? -15.575 5.271 10.348 1.00 93.94 109 LYS A O 1
ATOM 887 N N . PHE A 1 110 ? -14.297 5.775 12.126 1.00 93.88 110 PHE A N 1
ATOM 888 C CA . PHE A 1 110 ? -13.160 6.252 11.338 1.00 93.88 110 PHE A CA 1
ATOM 889 C C . PHE A 1 110 ? -12.578 5.128 10.469 1.00 93.88 110 PHE A C 1
ATOM 891 O O . PHE A 1 110 ? -12.458 5.292 9.258 1.00 93.88 110 PHE A O 1
ATOM 898 N N . VAL A 1 111 ? -12.299 3.969 11.071 1.00 94.56 111 VAL A N 1
ATOM 899 C CA . VAL A 1 111 ? -11.739 2.803 10.371 1.00 94.56 111 VAL A CA 1
ATOM 900 C C . VAL A 1 111 ? -12.704 2.275 9.310 1.00 94.56 111 VAL A C 1
ATOM 902 O O . VAL A 1 111 ? -12.275 1.906 8.223 1.00 94.56 111 VAL A O 1
ATOM 905 N N . GLU A 1 112 ? -14.011 2.258 9.584 1.00 94.75 112 GLU A N 1
ATOM 906 C CA . GLU A 1 112 ? -15.019 1.873 8.592 1.00 94.75 112 GLU A CA 1
ATOM 907 C C . GLU A 1 112 ? -14.989 2.786 7.359 1.00 94.75 112 GLU A C 1
ATOM 909 O O . GLU A 1 112 ? -14.999 2.286 6.235 1.00 94.75 112 GLU A O 1
ATOM 914 N N . GLN A 1 113 ? -14.896 4.105 7.555 1.00 94.69 113 GLN A N 1
ATOM 915 C CA . GLN A 1 113 ? -14.786 5.052 6.445 1.00 94.69 113 GLN A CA 1
ATOM 916 C C . GLN A 1 113 ? -13.465 4.885 5.684 1.00 94.69 113 GLN A C 1
ATOM 918 O O . GLN A 1 113 ? -13.490 4.792 4.460 1.00 94.69 113 GLN A O 1
ATOM 923 N N . SER A 1 114 ? -12.340 4.783 6.399 1.00 94.25 114 SER A N 1
ATOM 924 C CA . SER A 1 114 ? -11.018 4.561 5.798 1.00 94.25 114 SER A CA 1
ATOM 925 C C . SER A 1 114 ? -11.008 3.280 4.948 1.00 94.25 114 SER A C 1
ATOM 927 O O . SER A 1 114 ? -10.588 3.297 3.796 1.00 94.25 114 SER A O 1
ATOM 929 N N . ASN A 1 115 ? -11.613 2.190 5.435 1.00 94.81 115 ASN A N 1
ATOM 930 C CA . ASN A 1 115 ? -11.759 0.948 4.670 1.00 94.81 115 ASN A CA 1
ATOM 931 C C . ASN A 1 115 ? -12.625 1.093 3.409 1.00 94.81 115 ASN A C 1
ATOM 933 O O . ASN A 1 115 ? -12.359 0.421 2.416 1.00 94.81 115 ASN A O 1
ATOM 937 N N . GLN A 1 116 ? -13.663 1.934 3.426 1.00 92.56 116 GLN A N 1
ATOM 938 C CA . GLN A 1 116 ? -14.442 2.218 2.214 1.00 92.56 116 GLN A CA 1
ATOM 939 C C . GLN A 1 116 ? -13.602 2.972 1.182 1.00 92.56 116 GLN A C 1
ATOM 941 O O . GLN A 1 116 ? -13.732 2.718 -0.017 1.00 92.56 116 GLN A O 1
ATOM 946 N N . ASP A 1 117 ? -12.731 3.868 1.642 1.00 91.19 117 ASP A N 1
ATOM 947 C CA . ASP A 1 117 ? -11.878 4.681 0.781 1.00 91.19 117 ASP A CA 1
ATOM 948 C C . ASP A 1 117 ? -10.760 3.857 0.113 1.00 91.19 117 ASP A C 1
ATOM 950 O O . ASP A 1 117 ? -10.382 4.185 -1.005 1.00 91.19 117 ASP A O 1
ATOM 954 N N . LEU A 1 118 ? -10.344 2.720 0.696 1.00 88.31 118 LEU A N 1
ATOM 955 C CA . LEU A 1 118 ? -9.418 1.753 0.064 1.00 88.31 118 LEU A CA 1
ATOM 956 C C . LEU A 1 118 ? -9.971 1.083 -1.211 1.00 88.31 118 LEU A C 1
ATOM 958 O O . LEU A 1 118 ? -9.231 0.426 -1.942 1.00 88.31 118 LEU A O 1
ATOM 962 N N . THR A 1 119 ? -11.286 1.149 -1.435 1.00 67.94 119 THR A N 1
ATOM 963 C CA . THR A 1 119 ? -11.981 0.400 -2.503 1.00 67.94 119 THR A CA 1
ATOM 964 C C . THR A 1 119 ? -12.617 1.284 -3.576 1.00 67.94 119 THR A C 1
ATOM 966 O O . THR A 1 119 ? -13.321 0.762 -4.444 1.00 67.94 119 THR A O 1
ATOM 969 N N . LYS A 1 120 ? -12.404 2.603 -3.504 1.00 62.50 120 LYS A N 1
ATOM 970 C CA . LYS A 1 120 ? -12.885 3.585 -4.487 1.00 62.50 120 LYS A CA 1
ATOM 971 C C . LYS A 1 120 ? -11.907 3.739 -5.642 1.00 62.50 120 LYS A C 1
ATOM 973 O O . LYS A 1 120 ? -12.412 3.931 -6.770 1.00 62.50 120 LYS A O 1
#

pLDDT: mean 90.53, std 8.89, range [58.47, 97.56]

Organism: NCBI:txid180891

Foldseek 3Di:
DDCLVDLPSQCVLLVEDSVLSPLVSVLLVVLQVLQQVLQQDPPPRDSFWAWDWDDDPPDIDIWIAGPVDGDIGRCPDPSNVSNVCNPPDDPSNVCSVVPPPPPDPDSHVVSVVVSVVSVD

Secondary structure (DSSP, 8-state):
--GGG-HHHHHHHHT--HHHHHHHHHHHHHHHHHHHHHTB-TTT-SB-EEEEEEEETTEEEEEEEESSSS-EEETTSGGGHHHHHTT---HHHHHHHT-S-S--S-HHHHHHHHHHHTT-

Sequence (120 aa):
MTIYSDVTKYAKECGITLEQAKVRCDHFLKLNDEGEKARVCPECQQQSLIIEHSDCEYSSTSWIQCEECNFTDDVNKEQYVALQHWYDFDDVLAIACTEMETGIKDWNKFVEQSNQDLTK